Protein AF-A0A925AIV0-F1 (afdb_monomer_lite)

Foldseek 3Di:
DVVVVVVVVVVVVCVVVVVVVCVVDPDDPVVVVVCCVVCVVVVVVVCVVVVVVVCCVVVVD

Sequence (61 aa):
MSTGKALLGLLAGVAVGATLGVLLAPDKGSSTRNKISKKGKDYVGDLEGKFNDFVDTITKK

Radius of gyration: 16.78 Å; chains: 1; bounding box: 41×26×31 Å

pLDDT: mean 89.82, std 8.13, range [53.75, 98.0]

Secondary structure (DSSP, 8-state):
--HHHHHHHHHHHHHHHHHHHHHHSPPPHHHHHHHHHHHHHHHHHHHHHHHHHHHHHHHT-

Structure (mmCIF, N/CA/C/O backbone):
data_AF-A0A925AIV0-F1
#
_entry.id   AF-A0A925AIV0-F1
#
loop_
_atom_site.group_PDB
_atom_site.id
_atom_site.type_symbol
_atom_site.label_atom_id
_atom_site.label_alt_id
_atom_site.label_comp_id
_atom_site.label_asym_id
_atom_site.label_entity_id
_atom_site.label_seq_id
_atom_site.pdbx_PDB_ins_code
_atom_site.Cartn_x
_atom_site.Cartn_y
_atom_site.Cartn_z
_atom_site.occupancy
_atom_site.B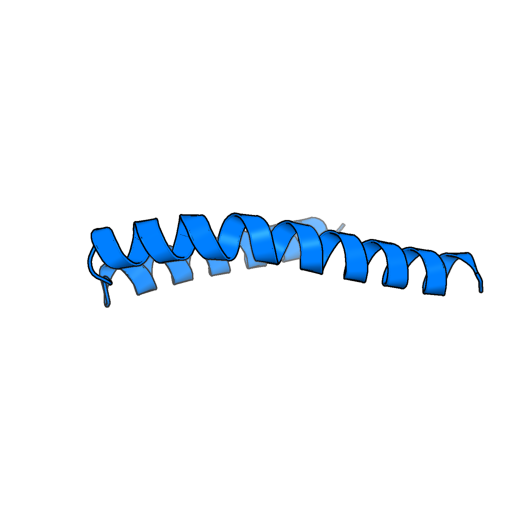_iso_or_equiv
_atom_site.auth_seq_id
_atom_site.auth_comp_id
_atom_site.auth_asym_id
_atom_site.auth_atom_id
_atom_site.pdbx_PDB_model_num
ATOM 1 N N . MET A 1 1 ? 18.932 -3.547 -20.803 1.00 58.62 1 MET A N 1
ATOM 2 C CA . MET A 1 1 ? 17.996 -2.431 -20.515 1.00 58.62 1 MET A CA 1
ATOM 3 C C . MET A 1 1 ? 16.556 -2.781 -20.929 1.00 58.62 1 MET A C 1
ATOM 5 O O . MET A 1 1 ? 16.055 -2.243 -21.907 1.00 58.62 1 MET A O 1
ATOM 9 N N . SER A 1 2 ? 15.874 -3.671 -20.198 1.00 67.38 2 SER A N 1
ATOM 10 C CA . SER A 1 2 ? 14.460 -4.025 -20.471 1.00 67.38 2 SER A CA 1
ATOM 11 C C . SER A 1 2 ? 13.615 -4.041 -19.189 1.00 67.38 2 SER A C 1
ATOM 13 O O . SER A 1 2 ? 12.511 -3.505 -19.161 1.00 67.38 2 SER A O 1
ATOM 15 N N . THR A 1 3 ? 14.197 -4.497 -18.075 1.00 82.31 3 THR A N 1
ATOM 16 C CA . THR A 1 3 ? 13.527 -4.606 -16.768 1.00 82.31 3 THR A CA 1
ATOM 17 C C . THR A 1 3 ? 12.979 -3.283 -16.233 1.00 82.31 3 THR A C 1
ATOM 19 O O . THR A 1 3 ? 11.858 -3.252 -15.747 1.00 82.31 3 THR A O 1
ATOM 22 N N . GLY A 1 4 ? 13.708 -2.168 -16.373 1.00 89.44 4 GLY A N 1
ATOM 23 C CA . GLY A 1 4 ? 13.227 -0.859 -15.908 1.00 89.44 4 GLY A CA 1
ATOM 24 C C . GLY A 1 4 ? 11.983 -0.373 -16.659 1.00 89.44 4 GLY A C 1
ATOM 25 O O . GLY A 1 4 ? 11.055 0.143 -16.048 1.00 89.44 4 GLY A O 1
ATOM 26 N N . LYS A 1 5 ? 11.915 -0.606 -17.977 1.00 90.44 5 LYS A N 1
ATOM 27 C CA . LYS A 1 5 ? 10.739 -0.256 -18.790 1.00 90.44 5 LYS A CA 1
ATOM 28 C C . LYS A 1 5 ? 9.550 -1.166 -18.474 1.00 90.44 5 LYS A C 1
ATOM 30 O O . LYS A 1 5 ? 8.431 -0.677 -18.367 1.00 90.44 5 LYS A O 1
ATOM 35 N N . ALA A 1 6 ? 9.798 -2.460 -18.271 1.00 92.50 6 ALA A N 1
ATOM 36 C CA . ALA A 1 6 ? 8.768 -3.413 -17.863 1.00 92.50 6 ALA A CA 1
ATOM 37 C C . ALA A 1 6 ? 8.201 -3.092 -16.467 1.00 92.50 6 ALA A C 1
ATOM 39 O O . ALA A 1 6 ? 6.986 -3.097 -16.285 1.00 92.50 6 ALA A O 1
ATOM 40 N N . LEU A 1 7 ? 9.061 -2.741 -15.505 1.00 95.12 7 LEU A N 1
ATOM 41 C CA . LEU A 1 7 ? 8.647 -2.343 -14.159 1.00 95.12 7 LEU A CA 1
ATOM 42 C C . LEU A 1 7 ? 7.820 -1.052 -14.182 1.00 95.12 7 LEU A C 1
ATOM 44 O O . LEU A 1 7 ? 6.778 -0.984 -13.537 1.00 95.12 7 LEU A O 1
ATOM 48 N N . LEU A 1 8 ? 8.237 -0.055 -14.968 1.00 95.50 8 LEU A N 1
ATOM 49 C CA . LEU A 1 8 ? 7.465 1.176 -15.148 1.00 95.50 8 LEU A CA 1
ATOM 50 C C . LEU A 1 8 ? 6.101 0.914 -15.801 1.00 95.50 8 LEU A C 1
ATOM 52 O O . LEU A 1 8 ? 5.104 1.473 -15.354 1.00 95.50 8 LEU A O 1
ATOM 56 N N . GLY A 1 9 ? 6.037 0.038 -16.809 1.00 96.50 9 GLY A N 1
ATOM 57 C CA . GLY A 1 9 ? 4.776 -0.368 -17.433 1.00 96.50 9 GLY A CA 1
ATOM 58 C C . GLY A 1 9 ? 3.830 -1.071 -16.455 1.00 96.50 9 GLY A C 1
ATOM 59 O O . GLY A 1 9 ? 2.641 -0.761 -16.421 1.00 96.50 9 GLY A O 1
ATOM 60 N N . LEU A 1 10 ? 4.359 -1.961 -15.610 1.00 96.31 10 LEU A N 1
ATOM 61 C CA . LEU A 1 10 ? 3.581 -2.637 -14.571 1.00 96.31 10 LEU A CA 1
ATOM 62 C C . LEU A 1 10 ? 3.043 -1.648 -13.529 1.00 96.31 10 LEU A C 1
ATOM 64 O O . LEU A 1 10 ? 1.856 -1.682 -13.214 1.00 96.31 10 LEU A O 1
ATOM 68 N N . LEU A 1 11 ? 3.888 -0.742 -13.026 1.00 96.94 11 LEU A N 1
ATOM 69 C CA . LEU A 1 11 ? 3.474 0.283 -12.062 1.00 96.94 11 LEU A CA 1
ATOM 70 C C . LEU A 1 11 ? 2.409 1.214 -12.650 1.00 96.94 11 LEU A C 1
ATOM 72 O O . LEU A 1 11 ? 1.419 1.505 -11.980 1.00 96.94 11 LEU A O 1
ATOM 76 N N . ALA A 1 12 ? 2.574 1.630 -13.909 1.00 97.06 12 ALA A N 1
ATOM 77 C CA . ALA A 1 12 ? 1.584 2.437 -14.614 1.00 97.06 12 ALA A CA 1
ATOM 78 C C . ALA A 1 12 ? 0.247 1.691 -14.765 1.00 97.06 12 ALA A C 1
ATOM 80 O O . ALA A 1 12 ? -0.806 2.264 -14.493 1.00 97.06 12 ALA A O 1
ATOM 81 N N . GLY A 1 13 ? 0.281 0.404 -15.125 1.00 97.25 13 GLY A N 1
ATOM 82 C CA . GLY A 1 13 ? -0.914 -0.435 -15.223 1.00 97.25 13 GLY A CA 1
ATOM 83 C C . GLY A 1 13 ? -1.639 -0.603 -13.885 1.00 97.25 13 GLY A C 1
A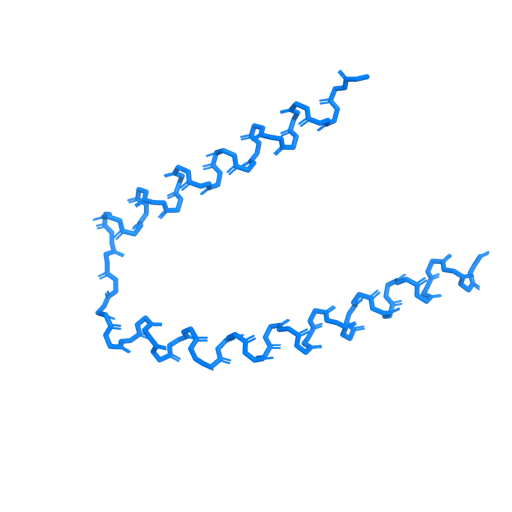TOM 84 O O . GLY A 1 13 ? -2.856 -0.445 -13.826 1.00 97.25 13 GLY A O 1
ATOM 85 N N . VAL A 1 14 ? -0.903 -0.853 -12.797 1.00 97.50 14 VAL A N 1
ATOM 86 C CA . VAL A 1 14 ? -1.476 -0.961 -11.443 1.00 97.50 14 VAL A CA 1
ATOM 87 C C . VAL A 1 14 ? -2.080 0.367 -10.996 1.00 97.50 14 VAL A C 1
ATOM 89 O O . VAL A 1 14 ? -3.189 0.373 -10.468 1.00 97.50 14 VAL A O 1
ATOM 92 N N . ALA A 1 15 ? -1.396 1.489 -11.234 1.00 96.88 15 ALA A N 1
ATOM 93 C CA . ALA A 1 15 ? -1.905 2.808 -10.876 1.00 96.88 15 ALA A CA 1
ATOM 94 C C . ALA A 1 15 ? -3.220 3.117 -11.605 1.00 96.88 15 ALA A C 1
ATOM 96 O O . ALA A 1 15 ? -4.205 3.466 -10.959 1.00 96.88 15 ALA A O 1
ATOM 97 N N . VAL A 1 16 ? -3.261 2.923 -12.928 1.00 98.00 16 VAL A N 1
ATOM 98 C CA . VAL A 1 16 ? -4.471 3.142 -13.738 1.00 98.00 16 VAL A CA 1
ATOM 99 C C . VAL A 1 16 ? -5.591 2.173 -13.347 1.00 98.00 16 VAL A C 1
ATOM 101 O O . VAL A 1 16 ? -6.741 2.578 -13.207 1.00 98.00 16 VAL A O 1
ATOM 104 N N . GLY A 1 17 ? -5.281 0.896 -13.120 1.00 95.88 17 GLY A N 1
ATOM 105 C CA . GLY A 1 17 ? -6.276 -0.091 -12.696 1.00 95.88 17 GLY A CA 1
ATOM 106 C C . GLY A 1 17 ? -6.862 0.212 -11.316 1.00 95.88 17 GLY A C 1
ATOM 107 O O . GLY A 1 17 ? -8.073 0.115 -11.124 1.00 95.8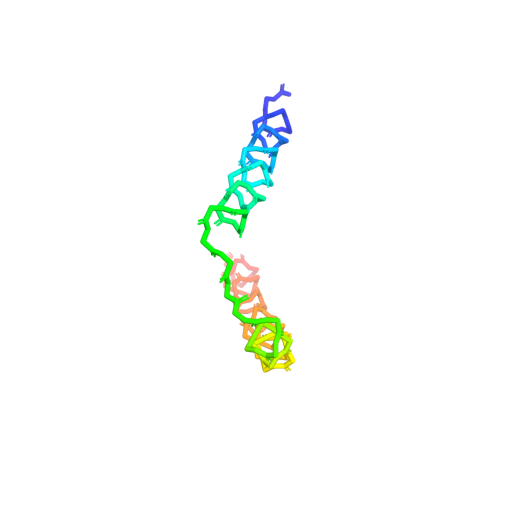8 17 GLY A O 1
ATOM 108 N N . ALA A 1 18 ? -6.028 0.629 -10.361 1.00 95.50 18 ALA A N 1
ATOM 109 C CA . ALA A 1 18 ? -6.465 0.977 -9.014 1.00 95.50 18 ALA A CA 1
ATOM 110 C C . ALA A 1 18 ? -7.334 2.240 -9.000 1.00 95.50 18 ALA A C 1
ATOM 112 O O . ALA A 1 18 ? -8.356 2.260 -8.315 1.00 95.50 18 ALA A O 1
ATOM 113 N N . THR A 1 19 ? -6.976 3.274 -9.771 1.00 95.69 19 THR A N 1
ATOM 114 C CA . THR A 1 19 ? -7.810 4.481 -9.863 1.00 95.69 19 THR A CA 1
ATOM 115 C C . THR A 1 19 ? -9.163 4.168 -10.488 1.00 95.69 19 THR A C 1
ATOM 117 O O . THR A 1 19 ? -10.186 4.549 -9.923 1.00 95.69 19 THR A O 1
ATOM 120 N N . LEU A 1 20 ? -9.196 3.410 -11.587 1.00 97.06 20 LEU A N 1
ATOM 121 C CA . LEU A 1 20 ? -10.449 2.985 -12.215 1.00 97.06 20 LEU A CA 1
ATOM 122 C C . LEU A 1 20 ? -11.290 2.094 -11.290 1.00 97.06 20 LEU A C 1
ATOM 124 O O . LEU A 1 20 ? -12.500 2.284 -11.203 1.00 97.06 20 LEU A O 1
ATOM 128 N N . GLY A 1 21 ? -10.667 1.169 -10.555 1.00 95.00 21 GLY A N 1
ATOM 129 C CA . GLY A 1 21 ? -11.359 0.307 -9.594 1.00 95.00 21 GLY A CA 1
ATOM 130 C C . GLY A 1 21 ? -11.997 1.087 -8.442 1.00 95.00 21 GLY A C 1
ATOM 131 O O . GLY A 1 21 ? -13.147 0.829 -8.093 1.00 95.00 21 GLY A O 1
ATOM 132 N N . VAL A 1 22 ? -11.292 2.086 -7.897 1.00 92.94 22 VAL A N 1
ATOM 133 C CA . VAL A 1 22 ? -11.824 2.965 -6.840 1.00 92.94 22 VAL A CA 1
ATOM 134 C C . VAL A 1 22 ? -12.958 3.850 -7.361 1.00 92.94 22 VAL A C 1
ATOM 136 O O . VAL A 1 22 ? -13.926 4.073 -6.639 1.00 92.94 22 VAL A O 1
ATOM 139 N N . LEU A 1 23 ? -12.865 4.338 -8.603 1.00 94.06 23 LEU A N 1
ATOM 140 C CA . LEU A 1 23 ? -13.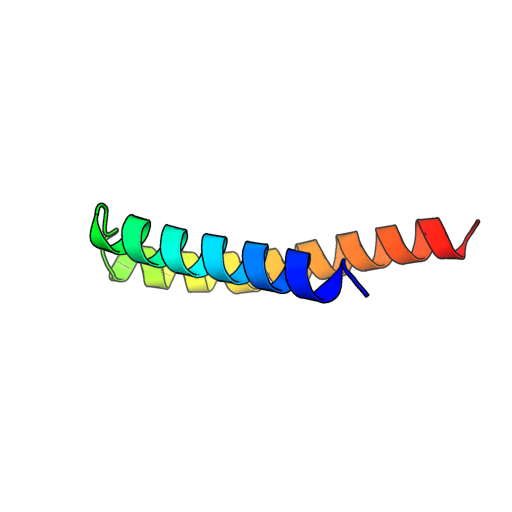928 5.139 -9.219 1.00 94.06 23 LEU A CA 1
ATOM 141 C C . LEU A 1 23 ? -15.185 4.313 -9.515 1.00 94.06 23 LEU A C 1
ATOM 143 O O . LEU A 1 23 ? -16.293 4.816 -9.340 1.00 94.06 23 LEU A O 1
ATOM 147 N N . LEU A 1 24 ? -15.024 3.061 -9.954 1.00 93.06 24 LEU A N 1
ATOM 148 C CA . LEU A 1 24 ? -16.146 2.189 -10.304 1.00 93.06 24 LEU A CA 1
ATOM 149 C C . LEU A 1 24 ? -16.837 1.594 -9.066 1.00 93.06 24 LEU A C 1
ATOM 151 O O . LEU A 1 24 ? -18.052 1.411 -9.072 1.00 93.06 24 LEU A O 1
ATOM 155 N N . ALA A 1 25 ? -16.078 1.306 -8.006 1.00 93.06 25 ALA A N 1
ATOM 156 C CA . ALA A 1 25 ? -16.591 0.742 -6.760 1.00 93.06 25 ALA A CA 1
ATOM 157 C C . ALA A 1 25 ? -15.976 1.446 -5.532 1.00 93.06 25 ALA A C 1
ATOM 159 O O . ALA A 1 25 ? -15.061 0.911 -4.896 1.00 93.06 25 ALA A O 1
ATOM 160 N N . PRO A 1 26 ? -16.469 2.648 -5.173 1.00 90.25 26 PRO A N 1
ATOM 161 C CA . PRO A 1 26 ? -15.960 3.382 -4.025 1.00 90.25 26 PRO A CA 1
ATOM 162 C C . PRO A 1 26 ? -16.494 2.818 -2.701 1.00 90.25 26 PRO A C 1
ATOM 164 O O . PRO A 1 26 ? -17.698 2.774 -2.447 1.00 90.25 26 PRO A O 1
ATOM 167 N N . ASP A 1 27 ? -15.575 2.465 -1.805 1.00 91.44 27 ASP A N 1
ATOM 168 C CA . ASP A 1 27 ? -15.886 2.252 -0.391 1.00 91.44 27 ASP A CA 1
ATOM 169 C C . ASP A 1 27 ? -16.227 3.589 0.295 1.00 91.44 27 ASP A C 1
ATOM 171 O O . ASP A 1 27 ? -15.726 4.657 -0.073 1.00 91.44 27 ASP A O 1
ATOM 175 N N . LYS A 1 28 ? -17.029 3.547 1.369 1.00 93.12 28 LYS A N 1
ATOM 176 C CA . LYS A 1 28 ? -17.278 4.737 2.202 1.00 93.12 28 LYS A CA 1
ATOM 177 C C . LYS A 1 28 ? -15.956 5.313 2.718 1.00 93.12 28 LYS A C 1
ATOM 179 O O . LYS A 1 28 ? -15.140 4.597 3.298 1.00 93.12 28 LYS A O 1
ATOM 184 N N . GLY A 1 29 ? -15.786 6.633 2.611 1.00 87.62 29 GLY A N 1
ATOM 185 C CA . GLY A 1 29 ? -14.550 7.314 3.018 1.00 87.62 29 GLY A CA 1
ATOM 186 C C . GLY A 1 29 ? -14.149 7.070 4.480 1.00 87.62 29 GLY A C 1
ATOM 187 O O . GLY A 1 29 ? -12.964 6.916 4.779 1.00 87.62 29 GLY A O 1
ATOM 188 N N . SER A 1 30 ? -15.122 6.947 5.390 1.00 92.31 30 SER A N 1
ATOM 189 C CA . SER A 1 30 ? -14.877 6.576 6.792 1.00 92.31 30 SER A CA 1
ATOM 190 C C . SER A 1 30 ? -14.262 5.178 6.927 1.00 92.31 30 SER A C 1
ATOM 192 O O . SER A 1 30 ? -13.308 4.990 7.684 1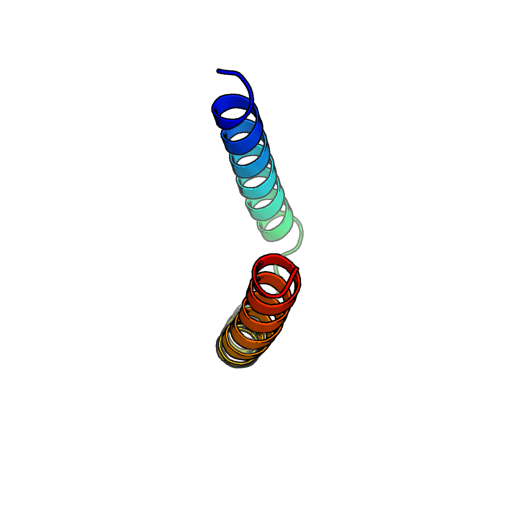.00 92.31 30 SER A O 1
ATOM 194 N N . SER A 1 31 ? -14.754 4.210 6.150 1.00 91.75 31 SER A N 1
ATOM 195 C CA . SER A 1 31 ? -14.221 2.849 6.085 1.00 91.75 31 SER A CA 1
ATOM 196 C C . SER A 1 31 ? -12.818 2.824 5.481 1.00 91.75 31 SER A C 1
ATOM 198 O O . SER A 1 31 ? -11.945 2.160 6.036 1.00 91.75 31 SER A O 1
ATOM 200 N N . THR A 1 32 ? -12.560 3.585 4.413 1.00 90.94 32 THR A N 1
ATOM 201 C CA . THR A 1 32 ? -11.227 3.695 3.794 1.00 90.94 32 THR A CA 1
ATOM 202 C C . THR A 1 32 ? -10.205 4.299 4.753 1.00 90.94 32 THR A C 1
ATOM 204 O O . THR A 1 32 ? -9.135 3.726 4.943 1.00 90.94 32 THR A O 1
ATOM 207 N N . ARG A 1 33 ? -10.540 5.397 5.444 1.00 92.88 33 ARG A N 1
ATOM 208 C CA . ARG A 1 33 ? -9.632 6.031 6.417 1.00 92.88 33 ARG A CA 1
ATOM 209 C C . ARG A 1 33 ? -9.316 5.106 7.593 1.00 92.88 33 ARG A C 1
ATOM 211 O O . ARG A 1 33 ? -8.166 5.019 8.018 1.00 92.88 33 ARG A O 1
ATOM 218 N N . ASN A 1 34 ? -10.319 4.375 8.080 1.00 93.38 34 ASN A N 1
ATOM 219 C CA . ASN A 1 34 ? -10.128 3.372 9.124 1.00 93.38 34 ASN A CA 1
ATOM 220 C C . ASN A 1 34 ? -9.251 2.200 8.643 1.00 93.38 34 ASN A C 1
ATOM 222 O O . ASN A 1 34 ? -8.341 1.780 9.357 1.00 93.38 34 ASN A O 1
ATOM 226 N N . LYS A 1 35 ? -9.479 1.706 7.415 1.00 90.31 35 LYS A N 1
ATOM 227 C CA . LYS A 1 35 ? -8.651 0.666 6.786 1.00 90.31 35 LYS A CA 1
ATOM 228 C C . LYS A 1 35 ? -7.197 1.123 6.641 1.00 90.31 35 LYS A C 1
ATOM 230 O O . LYS A 1 35 ? -6.320 0.359 7.019 1.00 90.31 35 LYS A O 1
ATOM 235 N N . ILE A 1 36 ? -6.943 2.347 6.168 1.00 90.81 36 ILE A N 1
ATOM 236 C CA . ILE A 1 36 ? -5.589 2.916 6.036 1.00 90.81 36 ILE A CA 1
ATOM 237 C C . ILE A 1 36 ? -4.904 3.015 7.403 1.00 90.81 36 ILE A C 1
ATOM 239 O O . ILE A 1 36 ? -3.766 2.584 7.543 1.00 90.81 36 ILE A O 1
ATOM 243 N N . SER A 1 37 ? -5.598 3.525 8.426 1.00 89.94 37 SER A N 1
ATOM 244 C CA . SER A 1 37 ? -5.009 3.687 9.760 1.00 89.94 37 SER A CA 1
ATOM 245 C C . SER A 1 37 ? -4.659 2.362 10.443 1.00 89.94 37 SER A C 1
ATOM 247 O O . SER A 1 37 ? -3.697 2.333 11.208 1.00 89.94 37 SER A O 1
ATOM 249 N N . LYS A 1 38 ? -5.435 1.292 10.214 1.00 89.19 38 LYS A N 1
ATOM 250 C CA . LYS A 1 38 ? -5.109 -0.052 10.722 1.00 89.19 38 LYS A CA 1
ATOM 251 C C . LYS A 1 38 ? -4.018 -0.706 9.878 1.00 89.19 38 LYS A C 1
ATOM 253 O O . LYS A 1 38 ? -2.936 -0.984 10.375 1.00 89.19 38 LYS A O 1
ATOM 258 N N . LYS A 1 39 ? -4.264 -0.850 8.572 1.00 88.19 39 LYS A N 1
ATOM 259 C CA . LYS A 1 39 ? -3.353 -1.547 7.655 1.00 88.19 39 LYS A CA 1
ATOM 260 C C . LYS A 1 39 ? -1.991 -0.864 7.538 1.00 88.19 39 LYS A C 1
ATOM 262 O O . LYS A 1 39 ? -1.003 -1.561 7.397 1.00 88.19 39 LYS A O 1
ATOM 267 N N . GLY A 1 40 ? -1.898 0.462 7.609 1.00 86.31 40 GLY A N 1
ATOM 268 C CA . GLY A 1 40 ? -0.620 1.161 7.446 1.00 86.31 40 GLY A CA 1
ATOM 269 C C . GLY A 1 40 ? 0.439 0.758 8.477 1.00 86.31 40 GLY A C 1
ATOM 270 O O . GLY A 1 40 ? 1.604 0.639 8.123 1.00 86.31 40 GLY A O 1
ATOM 271 N N . LYS A 1 41 ? 0.040 0.504 9.729 1.00 82.75 41 LYS A N 1
ATOM 272 C CA . LYS A 1 41 ? 0.967 0.051 10.779 1.00 82.75 41 LYS A CA 1
ATOM 273 C C . LYS A 1 41 ? 1.286 -1.436 10.643 1.00 82.75 41 LYS A C 1
ATOM 275 O O . LYS A 1 41 ? 2.452 -1.808 10.697 1.00 82.75 41 LYS A O 1
ATOM 280 N N . ASP A 1 42 ? 0.260 -2.247 10.396 1.00 87.19 42 ASP A N 1
ATOM 281 C CA . ASP A 1 42 ? 0.396 -3.702 10.306 1.00 87.19 42 ASP A CA 1
ATOM 282 C C . ASP A 1 42 ? 1.244 -4.118 9.088 1.00 87.19 42 ASP A C 1
ATOM 284 O O . ASP A 1 42 ? 2.138 -4.947 9.206 1.00 87.19 42 ASP A O 1
ATOM 288 N N . TYR A 1 43 ? 1.042 -3.486 7.924 1.00 86.94 43 TYR A N 1
ATOM 289 C CA . TYR A 1 43 ? 1.799 -3.813 6.710 1.00 86.94 43 TYR A CA 1
ATOM 290 C C . TYR A 1 43 ? 3.274 -3.436 6.806 1.00 86.94 43 TYR A C 1
ATOM 292 O O . TYR A 1 43 ? 4.096 -4.172 6.277 1.00 86.94 43 TYR A O 1
ATOM 300 N N . VAL A 1 44 ? 3.622 -2.304 7.426 1.00 85.94 44 VAL A N 1
ATOM 301 C CA . VAL A 1 44 ? 5.031 -1.896 7.549 1.00 85.94 44 VAL A CA 1
ATOM 302 C C . VAL A 1 44 ? 5.779 -2.873 8.451 1.00 85.94 44 VAL A C 1
ATOM 304 O O . VAL A 1 44 ? 6.826 -3.362 8.044 1.00 85.94 44 VAL A O 1
ATOM 307 N N . GLY A 1 45 ? 5.206 -3.233 9.605 1.00 85.38 45 GLY A N 1
ATOM 308 C CA . GLY A 1 45 ? 5.812 -4.216 10.508 1.00 85.38 45 GLY A CA 1
ATOM 309 C C . GLY A 1 45 ? 5.939 -5.608 9.880 1.00 85.38 45 GLY A C 1
ATOM 310 O O . GLY A 1 45 ? 7.010 -6.212 9.931 1.00 85.38 45 GLY A O 1
ATOM 311 N N . ASP A 1 46 ? 4.883 -6.095 9.222 1.00 88.94 46 ASP A N 1
ATOM 312 C CA . ASP A 1 46 ? 4.895 -7.411 8.571 1.00 88.94 46 ASP A CA 1
ATOM 313 C C . ASP A 1 46 ? 5.850 -7.465 7.369 1.00 88.94 46 ASP A C 1
ATOM 315 O O . ASP A 1 46 ? 6.479 -8.496 7.119 1.00 88.94 46 ASP A O 1
ATOM 319 N N . LEU A 1 47 ? 5.956 -6.373 6.604 1.00 90.44 47 LEU A N 1
ATOM 320 C CA . LEU A 1 47 ? 6.887 -6.276 5.480 1.00 90.44 47 LEU A CA 1
ATOM 321 C C . LEU A 1 47 ? 8.329 -6.197 5.958 1.00 90.44 47 LEU A C 1
ATOM 323 O O . LEU A 1 47 ? 9.167 -6.872 5.380 1.00 90.44 47 LEU A O 1
ATOM 327 N N . GLU A 1 48 ? 8.619 -5.407 6.988 1.00 88.44 48 GLU A N 1
ATOM 328 C CA . GLU A 1 48 ? 9.973 -5.256 7.522 1.00 88.44 48 GLU A CA 1
ATOM 329 C C . GLU A 1 48 ? 10.481 -6.579 8.110 1.00 88.44 48 GLU A C 1
ATOM 331 O O . GLU A 1 48 ? 11.589 -7.003 7.787 1.00 88.44 48 GLU A O 1
ATOM 336 N N . GLY A 1 49 ? 9.633 -7.299 8.855 1.00 88.62 49 GLY A N 1
ATOM 337 C CA . GLY A 1 49 ? 9.947 -8.645 9.344 1.00 88.62 49 GLY A CA 1
ATOM 338 C C . GLY A 1 49 ? 10.211 -9.637 8.206 1.00 88.62 49 GLY A C 1
ATOM 339 O O . GLY A 1 49 ? 11.275 -10.246 8.148 1.00 88.62 49 GLY A O 1
ATOM 340 N N . LYS A 1 50 ? 9.292 -9.744 7.236 1.00 90.75 50 LYS A N 1
ATOM 341 C CA . LYS A 1 50 ? 9.448 -10.661 6.089 1.00 90.75 50 LYS A CA 1
ATOM 342 C C . LYS A 1 50 ? 10.615 -10.288 5.175 1.00 90.75 50 LYS A C 1
ATOM 344 O O . LYS A 1 50 ? 11.209 -11.169 4.559 1.00 90.75 50 LYS A O 1
ATOM 349 N N . PHE A 1 51 ? 10.908 -8.999 5.034 1.00 92.19 51 PHE A N 1
ATOM 350 C CA . PHE A 1 51 ? 12.012 -8.509 4.220 1.00 92.19 51 PHE A CA 1
ATOM 351 C C . PHE A 1 51 ? 13.351 -8.801 4.890 1.00 92.19 51 PHE A C 1
ATOM 353 O O . PHE A 1 51 ? 14.245 -9.305 4.216 1.00 92.19 51 PHE A O 1
ATOM 360 N N . ASN A 1 52 ? 13.465 -8.570 6.201 1.00 90.31 52 ASN A N 1
ATOM 361 C CA . ASN A 1 52 ? 14.652 -8.947 6.966 1.00 90.31 52 ASN A CA 1
ATOM 362 C C . ASN A 1 52 ? 14.872 -10.463 6.926 1.00 90.31 52 ASN A C 1
ATOM 364 O O . ASN A 1 52 ? 15.961 -10.890 6.565 1.00 90.31 52 ASN A O 1
ATOM 368 N N . ASP A 1 53 ? 13.830 -11.274 7.135 1.00 91.88 53 ASP A N 1
ATOM 369 C CA . ASP A 1 53 ? 13.926 -12.738 7.021 1.00 91.88 53 ASP A CA 1
ATOM 370 C C . ASP A 1 53 ? 14.366 -13.193 5.615 1.00 91.88 53 ASP A C 1
ATOM 372 O O . ASP A 1 53 ? 15.140 -14.143 5.459 1.00 91.88 53 ASP A O 1
ATOM 376 N N . PHE A 1 54 ? 13.876 -12.519 4.569 1.00 93.12 54 PHE A N 1
ATOM 377 C CA . PHE A 1 54 ? 14.235 -12.805 3.180 1.00 93.12 54 PHE A CA 1
ATOM 378 C C . PHE A 1 54 ? 15.690 -12.435 2.878 1.00 93.12 54 PHE A C 1
ATOM 380 O O . PHE A 1 54 ? 16.417 -13.230 2.278 1.00 93.12 54 PHE A O 1
ATOM 387 N N . VAL A 1 55 ? 16.128 -11.253 3.315 1.00 92.06 55 VAL A N 1
ATOM 388 C CA . VAL A 1 55 ? 17.512 -10.793 3.163 1.00 92.06 55 VAL A CA 1
ATOM 389 C C . VAL A 1 55 ? 18.459 -11.674 3.972 1.00 92.06 55 VAL A C 1
ATOM 391 O O . VAL A 1 55 ? 19.486 -12.079 3.433 1.00 92.06 55 VAL A O 1
ATOM 394 N N . ASP A 1 56 ? 18.104 -12.052 5.197 1.00 90.56 56 ASP A N 1
ATOM 395 C CA . ASP A 1 56 ? 18.899 -12.950 6.037 1.00 90.56 56 ASP A CA 1
ATOM 396 C C . ASP A 1 56 ? 19.008 -14.348 5.420 1.00 90.56 56 ASP A C 1
ATOM 398 O O . ASP A 1 56 ? 20.090 -14.929 5.393 1.00 90.56 56 ASP A O 1
ATOM 402 N N . THR A 1 57 ? 17.925 -14.879 4.845 1.00 91.31 57 THR A N 1
ATOM 403 C CA . THR A 1 57 ? 17.935 -16.181 4.151 1.00 91.31 57 THR A CA 1
ATOM 404 C C . THR A 1 57 ? 18.825 -16.173 2.906 1.00 91.31 57 THR A C 1
ATOM 406 O O . THR A 1 57 ? 19.466 -17.180 2.602 1.00 91.31 57 THR A O 1
ATOM 409 N N . ILE A 1 58 ? 18.876 -15.053 2.180 1.00 89.69 58 ILE A N 1
ATOM 410 C CA . ILE A 1 58 ? 19.730 -14.908 0.993 1.00 89.69 58 ILE A CA 1
ATOM 411 C C . ILE A 1 58 ? 21.181 -14.583 1.369 1.00 89.69 58 ILE A C 1
ATOM 413 O O . ILE A 1 58 ? 22.086 -15.027 0.676 1.00 89.69 58 ILE A O 1
ATOM 417 N N . THR A 1 59 ? 21.412 -13.847 2.458 1.00 86.81 59 THR A N 1
ATOM 418 C CA . THR A 1 59 ? 22.754 -13.430 2.907 1.00 86.81 59 THR A CA 1
ATOM 419 C C . THR A 1 59 ? 23.473 -14.530 3.686 1.00 86.81 59 THR A C 1
ATOM 421 O O . THR A 1 59 ? 24.698 -14.610 3.661 1.00 86.81 59 THR A O 1
ATOM 424 N N . LYS A 1 60 ? 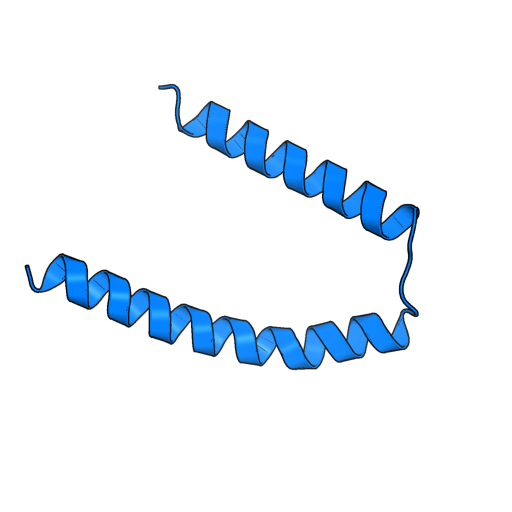22.732 -15.396 4.389 1.00 73.62 60 LYS A N 1
ATOM 425 C CA . LYS A 1 60 ? 23.285 -16.514 5.171 1.00 73.62 60 LYS A CA 1
ATOM 426 C C . LYS A 1 60 ? 23.557 -17.769 4.321 1.00 73.62 60 LYS A C 1
ATOM 428 O O . LYS A 1 60 ? 23.896 -18.811 4.882 1.00 73.62 60 LYS A O 1
ATOM 433 N N . LYS A 1 61 ? 23.415 -17.681 2.995 1.00 53.75 61 LYS A N 1
ATOM 434 C CA . LYS A 1 61 ? 23.750 -18.724 2.019 1.00 53.75 61 LYS A CA 1
ATOM 435 C C . LYS A 1 61 ? 24.860 -18.238 1.092 1.00 53.75 61 LYS A C 1
ATOM 437 O O . LYS A 1 61 ? 25.700 -19.087 0.728 1.00 53.75 61 LYS A O 1
#